Protein AF-A0AAD7NJY3-F1 (afdb_monomer_lite)

pLDDT: mean 73.63, std 14.45, range [40.66, 93.81]

Sequence (77 aa):
RFWRLRYPSWPKLNWGLLLGCGLARFTSSKGKIVPAMNRFFTIIVSISMYLIWNLRNTRINYSQIEPSSVLSPSKSN

Foldseek 3Di:
DPVCVVDVDDDDDDPCCLVCLLVDFDADPVRDTDVVVSVVSSVVSVVVVVVVVVVVVVVVVVVVVDDPPPPDDDDDD

Secondary structure (DSSP, 8-state):
-THHHH-S-PPPP-HHHHHTTTT---B-TTS-B-HHHHHHHHHHHHHHHHHHHHHHHHHHHHHHHSSSSS-------

Structure (mmCIF, N/CA/C/O backbone):
data_AF-A0AAD7NJY3-F1
#
_entry.id   AF-A0AAD7NJY3-F1
#
loop_
_atom_site.group_PDB
_atom_site.id
_atom_site.type_symbol
_atom_site.label_atom_id
_atom_site.label_alt_id
_atom_site.label_comp_id
_atom_site.label_asym_id
_atom_site.label_entity_id
_atom_site.label_seq_id
_atom_site.pdbx_PDB_ins_code
_atom_site.Cartn_x
_atom_site.Cartn_y
_atom_site.Cartn_z
_atom_site.occupancy
_atom_site.B_iso_or_equiv
_atom_site.auth_seq_id
_atom_site.auth_comp_id
_atom_site.auth_asym_id
_atom_site.auth_atom_id
_atom_site.pdbx_PDB_model_num
ATOM 1 N N . ARG A 1 1 ? 8.982 -8.993 14.560 1.00 53.19 1 ARG A N 1
ATOM 2 C CA . ARG A 1 1 ? 7.763 -9.593 15.176 1.00 53.19 1 ARG A CA 1
ATOM 3 C C . ARG A 1 1 ? 6.653 -8.564 15.488 1.00 53.19 1 ARG A C 1
ATOM 5 O O . ARG A 1 1 ? 5.497 -8.961 15.490 1.00 53.19 1 ARG A O 1
ATOM 12 N N . PHE A 1 2 ? 6.962 -7.271 15.673 1.00 54.09 2 PHE A N 1
ATOM 13 C CA . PHE A 1 2 ? 6.012 -6.213 16.078 1.00 54.09 2 PHE A CA 1
ATOM 14 C C . PHE A 1 2 ? 4.845 -5.916 15.115 1.00 54.09 2 PHE A C 1
ATOM 16 O O . PHE A 1 2 ? 3.719 -5.728 15.564 1.00 54.09 2 PHE A O 1
ATOM 23 N N . TRP A 1 3 ? 5.067 -5.941 13.798 1.00 54.66 3 TRP A N 1
ATOM 24 C CA . TRP A 1 3 ? 4.032 -5.603 12.805 1.00 54.66 3 TRP A CA 1
ATOM 25 C C . TRP A 1 3 ? 2.805 -6.527 12.830 1.00 54.66 3 TRP A C 1
ATOM 27 O O . TRP A 1 3 ? 1.685 -6.074 12.608 1.00 54.66 3 TRP A O 1
ATOM 37 N N . ARG A 1 4 ? 3.000 -7.801 13.191 1.00 53.84 4 ARG A N 1
ATOM 38 C CA . ARG A 1 4 ? 1.937 -8.817 13.273 1.00 53.84 4 ARG A CA 1
ATOM 39 C C . ARG A 1 4 ? 0.941 -8.560 14.410 1.00 53.84 4 ARG A C 1
ATOM 41 O O . ARG A 1 4 ? -0.200 -8.982 14.324 1.00 53.84 4 ARG A O 1
ATOM 48 N N . LEU A 1 5 ? 1.377 -7.874 15.470 1.00 59.09 5 LEU A N 1
ATOM 49 C CA . LEU A 1 5 ? 0.541 -7.529 16.626 1.00 59.09 5 LEU A CA 1
ATOM 50 C C . LEU A 1 5 ? -0.249 -6.230 16.405 1.00 59.09 5 LEU A C 1
ATOM 52 O O . LEU A 1 5 ? -1.264 -6.009 17.056 1.00 59.09 5 LEU A O 1
ATOM 56 N N . ARG A 1 6 ? 0.218 -5.359 15.499 1.00 58.88 6 ARG A N 1
ATOM 57 C CA . ARG A 1 6 ? -0.365 -4.028 15.261 1.00 58.88 6 ARG A CA 1
ATOM 58 C C . ARG A 1 6 ? -1.422 -4.019 14.147 1.00 58.88 6 ARG A C 1
ATOM 60 O O . ARG A 1 6 ? -2.307 -3.168 14.173 1.00 58.88 6 ARG A O 1
ATOM 67 N N . TYR A 1 7 ? -1.347 -4.968 13.211 1.00 61.97 7 TYR A N 1
ATOM 68 C CA . TYR A 1 7 ? -2.254 -5.097 12.066 1.00 61.97 7 TYR A CA 1
ATOM 69 C C . TYR A 1 7 ? -2.754 -6.546 11.977 1.00 61.97 7 TYR A C 1
ATOM 71 O O . TYR A 1 7 ? -2.104 -7.373 11.337 1.00 61.97 7 TYR A O 1
ATOM 79 N N . PRO A 1 8 ? -3.868 -6.884 12.649 1.00 61.03 8 PRO A N 1
ATOM 80 C CA . PRO A 1 8 ? -4.332 -8.268 12.755 1.00 61.03 8 PRO A CA 1
ATOM 81 C C . PRO A 1 8 ? -4.787 -8.870 11.416 1.00 61.03 8 PRO A C 1
ATOM 83 O O . PRO A 1 8 ? -4.742 -10.086 11.255 1.00 61.03 8 PRO A O 1
ATOM 86 N N . SER A 1 9 ? -5.178 -8.051 10.436 1.00 67.50 9 SER A N 1
ATOM 87 C CA . SER A 1 9 ? -5.573 -8.524 9.108 1.00 67.50 9 SER A CA 1
ATOM 88 C C . SER A 1 9 ? -5.258 -7.488 8.029 1.00 67.50 9 SER A C 1
ATOM 90 O O . SER A 1 9 ? -5.888 -6.435 7.934 1.00 67.50 9 SER A O 1
ATOM 92 N N . TRP A 1 10 ? -4.268 -7.791 7.189 1.00 72.62 10 TRP A N 1
ATOM 93 C CA . TRP A 1 10 ? -4.119 -7.097 5.914 1.00 72.62 10 TRP A CA 1
ATOM 94 C C . TRP A 1 10 ? -5.173 -7.633 4.937 1.00 72.62 10 TRP A C 1
ATOM 96 O O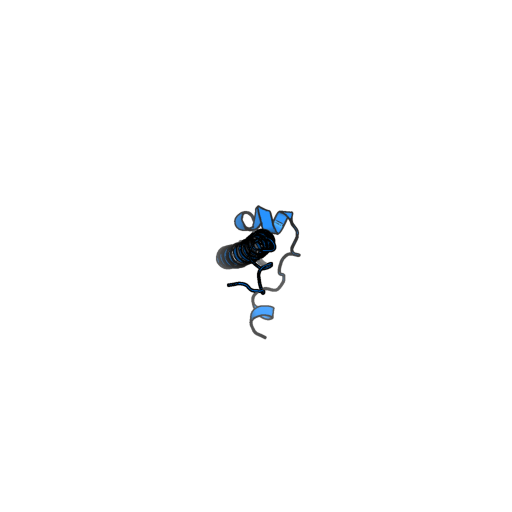 . TRP A 1 10 ? -5.404 -8.846 4.904 1.00 72.62 10 TRP A O 1
ATOM 106 N N . PRO A 1 11 ? -5.829 -6.771 4.145 1.00 75.06 11 PRO A N 1
ATOM 107 C CA . PRO A 1 11 ? -6.748 -7.209 3.113 1.00 75.06 11 PRO A CA 1
ATOM 108 C C . PRO A 1 11 ? -5.984 -8.048 2.093 1.00 75.06 11 PRO A C 1
ATOM 110 O O . PRO A 1 11 ? -4.833 -7.753 1.758 1.00 75.06 11 PRO A O 1
ATOM 113 N N . LYS A 1 12 ? -6.635 -9.096 1.584 1.00 80.19 12 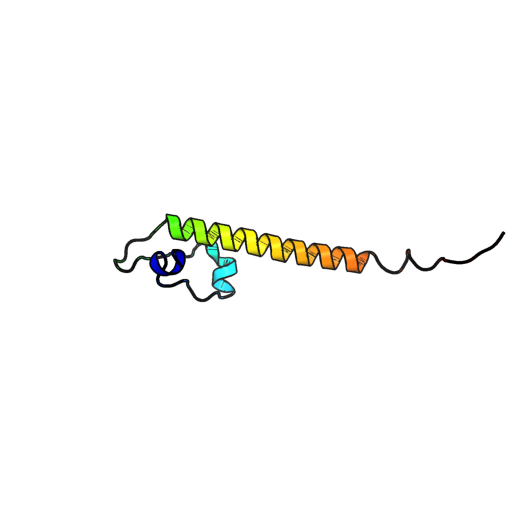LYS A N 1
ATOM 114 C CA . LYS A 1 12 ? -6.089 -9.843 0.452 1.00 80.19 12 LYS A CA 1
ATOM 115 C C . LYS A 1 12 ? -5.930 -8.887 -0.726 1.00 80.19 12 LYS A C 1
ATOM 117 O O . LYS A 1 12 ? -6.861 -8.167 -1.088 1.00 80.19 12 LYS A O 1
ATOM 122 N N . LEU A 1 13 ? -4.725 -8.874 -1.280 1.00 81.12 13 LEU A N 1
ATOM 123 C CA . LEU A 1 13 ? -4.365 -8.013 -2.389 1.00 81.12 13 LEU A CA 1
ATOM 124 C C . LEU A 1 13 ? -5.123 -8.475 -3.639 1.00 81.12 13 LEU A C 1
ATOM 126 O O . LEU A 1 13 ? -4.975 -9.615 -4.065 1.00 81.12 13 LEU A O 1
ATOM 130 N N . ASN A 1 14 ? -5.938 -7.594 -4.209 1.00 85.50 14 ASN A N 1
ATOM 131 C CA . ASN A 1 14 ? -6.692 -7.837 -5.437 1.00 85.50 14 ASN A CA 1
ATOM 132 C C . ASN A 1 14 ? -6.439 -6.683 -6.408 1.00 85.50 14 ASN A C 1
ATOM 134 O O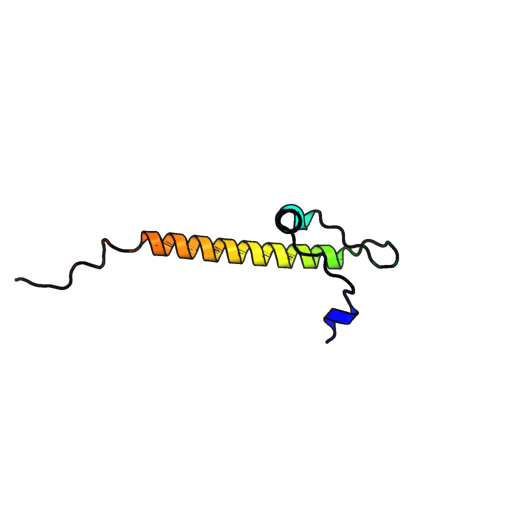 . ASN A 1 14 ? -6.154 -5.568 -5.971 1.00 85.50 14 ASN A O 1
ATOM 138 N N . TRP A 1 15 ? -6.612 -6.904 -7.712 1.00 82.88 15 TRP A N 1
ATOM 139 C CA . TRP A 1 15 ? -6.435 -5.850 -8.720 1.00 82.88 15 TRP A CA 1
ATOM 140 C C . TRP A 1 15 ? -7.305 -4.618 -8.454 1.00 82.88 15 TRP A C 1
ATOM 142 O O . TRP A 1 15 ? -6.810 -3.494 -8.504 1.00 82.88 15 TRP A O 1
ATOM 152 N N . GLY A 1 16 ? -8.565 -4.825 -8.061 1.00 84.38 16 GLY A N 1
ATOM 153 C CA . GLY A 1 16 ? -9.449 -3.730 -7.654 1.00 84.38 16 GLY A CA 1
ATOM 154 C C . GLY A 1 16 ? -8.952 -2.977 -6.415 1.00 84.38 16 GLY A C 1
ATOM 155 O O . GLY A 1 16 ? -9.130 -1.769 -6.319 1.00 84.38 16 GLY A O 1
ATOM 156 N N . LEU A 1 17 ? -8.265 -3.661 -5.494 1.00 84.44 17 LEU A N 1
ATOM 157 C CA . LEU A 1 17 ? -7.673 -3.033 -4.312 1.00 84.44 17 LEU A CA 1
ATOM 158 C C . LEU A 1 17 ? -6.381 -2.273 -4.644 1.00 84.44 17 LEU A C 1
ATOM 160 O O . LEU A 1 17 ? -6.117 -1.257 -4.013 1.00 84.44 17 LEU A O 1
ATOM 164 N N . LEU A 1 18 ? -5.592 -2.731 -5.624 1.00 84.94 18 LEU A N 1
ATOM 165 C CA . LEU A 1 18 ? -4.437 -1.977 -6.126 1.00 84.94 18 LEU A CA 1
ATOM 166 C C . LEU A 1 18 ? -4.886 -0.666 -6.769 1.00 84.94 18 LEU A C 1
ATOM 168 O O . LEU A 1 18 ? -4.419 0.404 -6.385 1.00 84.94 18 LEU A O 1
ATOM 172 N N . LEU A 1 19 ? -5.819 -0.760 -7.719 1.00 84.31 19 LEU A N 1
ATOM 173 C CA . LEU A 1 19 ? -6.329 0.390 -8.468 1.00 84.31 19 LEU A CA 1
ATOM 174 C C . LEU A 1 19 ? -7.137 1.341 -7.573 1.00 84.31 19 LEU A C 1
ATOM 176 O O . LEU A 1 19 ? -7.081 2.553 -7.741 1.00 84.31 19 LEU A O 1
ATOM 180 N N . GLY A 1 20 ? -7.850 0.792 -6.587 1.00 82.94 20 GLY A N 1
ATOM 181 C CA . GLY A 1 20 ? -8.660 1.528 -5.619 1.00 82.94 20 GLY A CA 1
ATOM 182 C C . GLY A 1 20 ? -7.998 1.726 -4.254 1.00 82.94 20 GLY A C 1
ATOM 183 O O . GLY A 1 20 ? -8.713 1.903 -3.268 1.00 82.94 20 GLY A O 1
ATOM 184 N N . CYS A 1 21 ? -6.666 1.680 -4.141 1.00 83.31 21 CYS A N 1
ATOM 185 C CA . CYS A 1 21 ? -5.984 1.690 -2.837 1.00 83.31 21 CYS A CA 1
ATOM 186 C C . CYS A 1 21 ? -6.227 2.959 -1.997 1.00 83.31 21 CYS A C 1
ATOM 188 O O . CYS A 1 21 ? -6.127 2.905 -0.771 1.00 83.31 21 CYS A O 1
ATOM 190 N N . GLY A 1 22 ? -6.589 4.083 -2.626 1.00 79.50 22 GLY A N 1
ATOM 191 C CA . GLY A 1 22 ? -7.010 5.311 -1.937 1.00 79.50 22 GLY A CA 1
ATOM 192 C C . GLY A 1 22 ? -8.441 5.263 -1.378 1.00 79.50 22 GLY A C 1
ATOM 193 O O . GLY A 1 22 ? -8.778 6.036 -0.486 1.00 79.50 22 GLY A O 1
ATOM 194 N N . LEU A 1 23 ? -9.271 4.337 -1.868 1.00 80.94 23 LEU A N 1
ATOM 195 C CA . LEU A 1 23 ? -10.649 4.104 -1.418 1.00 80.94 23 LEU A CA 1
ATOM 196 C C . LEU A 1 23 ? -10.761 2.989 -0.370 1.00 80.94 23 LEU A C 1
ATOM 198 O O . LE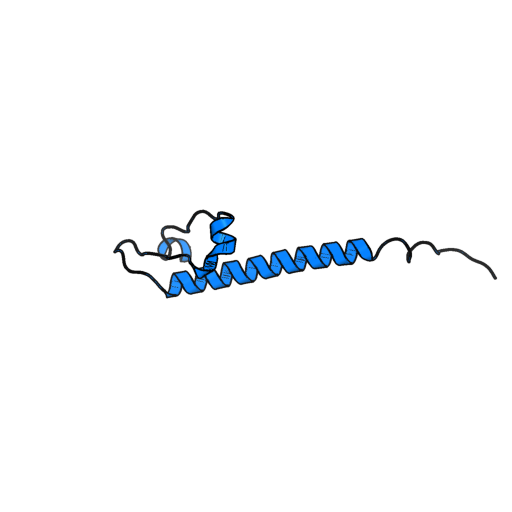U A 1 23 ? -11.838 2.783 0.200 1.00 80.94 23 LEU A O 1
ATOM 202 N N . ALA A 1 24 ? -9.668 2.263 -0.120 1.00 76.19 24 ALA A N 1
ATOM 203 C CA . ALA A 1 24 ? -9.619 1.253 0.921 1.00 76.19 24 ALA A CA 1
ATOM 204 C C . ALA A 1 24 ? -10.007 1.885 2.268 1.00 76.19 24 ALA A C 1
ATOM 206 O O . ALA A 1 24 ? -9.657 3.022 2.575 1.00 76.19 24 ALA A O 1
ATOM 207 N N . ARG A 1 25 ? -10.789 1.171 3.080 1.00 73.12 25 ARG A N 1
ATOM 208 C CA . ARG A 1 25 ? -11.171 1.621 4.422 1.00 73.12 25 ARG A CA 1
ATOM 209 C C . ARG A 1 25 ? -10.809 0.536 5.414 1.00 73.12 25 ARG A C 1
ATOM 211 O O . ARG A 1 25 ? -11.454 -0.503 5.483 1.00 73.12 25 ARG A O 1
ATOM 218 N N . PHE A 1 26 ? -9.754 0.793 6.177 1.00 74.19 26 PHE A N 1
ATOM 219 C CA . PHE A 1 26 ? -9.306 -0.098 7.237 1.00 74.19 26 PHE A CA 1
ATOM 220 C C . PHE A 1 26 ? -10.071 0.214 8.517 1.00 74.19 26 PHE A C 1
ATOM 222 O O . PHE A 1 26 ? -9.889 1.269 9.135 1.00 74.19 26 PHE A O 1
ATOM 229 N N . THR A 1 27 ? -10.933 -0.714 8.910 1.00 72.50 27 THR A N 1
ATOM 230 C CA . THR A 1 27 ? -11.679 -0.658 10.164 1.00 72.50 27 THR A CA 1
ATOM 231 C C . THR A 1 27 ? -10.980 -1.516 11.211 1.00 72.50 27 THR A C 1
ATOM 233 O O . THR A 1 27 ? -10.606 -2.656 10.949 1.00 72.50 27 THR A O 1
ATOM 236 N N . SER A 1 28 ? -10.800 -0.975 12.412 1.00 70.06 28 SER A N 1
ATOM 237 C CA . SER A 1 28 ? -10.336 -1.741 13.569 1.00 70.06 28 SER A CA 1
ATOM 238 C C . SER A 1 28 ? -11.415 -2.723 14.042 1.00 70.06 28 SER A C 1
ATOM 240 O O . SER A 1 28 ? -12.594 -2.541 13.749 1.00 70.06 28 SER A O 1
ATOM 242 N N . SER A 1 29 ? -11.033 -3.708 14.862 1.00 65.62 29 SER A N 1
ATOM 243 C CA . SER A 1 29 ? -11.936 -4.689 15.495 1.00 65.62 29 SER A CA 1
ATOM 244 C C . SER A 1 29 ? -13.083 -4.055 16.301 1.00 65.62 29 SER A C 1
ATOM 246 O O . SER A 1 29 ? -14.082 -4.716 16.553 1.00 65.62 29 SER A O 1
ATOM 248 N N . LYS A 1 30 ? -12.970 -2.772 16.673 1.00 69.12 30 LYS A N 1
ATOM 249 C CA . LYS A 1 30 ? -14.021 -1.982 17.340 1.00 69.12 30 LYS A CA 1
ATOM 250 C C . LYS A 1 30 ? -14.870 -1.129 16.378 1.00 69.12 30 LYS A C 1
ATOM 252 O O . LYS A 1 30 ? -15.490 -0.166 16.811 1.00 69.12 30 LYS A O 1
ATOM 257 N N . GLY A 1 31 ? -14.806 -1.374 15.067 1.00 65.06 31 GLY A N 1
ATOM 258 C CA . GLY A 1 31 ? -15.534 -0.613 14.040 1.00 65.06 31 GLY A CA 1
ATOM 259 C C . GLY A 1 31 ? -14.987 0.792 13.744 1.00 65.06 31 GLY A C 1
ATOM 260 O O . GLY A 1 31 ? -15.442 1.444 12.809 1.00 65.06 31 GLY A O 1
ATOM 261 N N . LYS A 1 32 ? -13.981 1.278 14.487 1.00 70.38 32 LYS A N 1
ATOM 262 C CA . LYS A 1 32 ? -13.352 2.580 14.213 1.00 70.38 32 LYS A CA 1
ATOM 263 C C . LYS A 1 32 ? -12.465 2.523 12.972 1.00 70.38 32 LYS A C 1
ATOM 265 O O . LYS A 1 32 ? -11.562 1.690 12.893 1.00 70.38 32 LYS A O 1
ATOM 270 N N . ILE A 1 33 ? -12.676 3.460 12.049 1.00 72.06 33 ILE A N 1
ATOM 271 C CA . ILE A 1 33 ? -11.762 3.719 10.932 1.00 72.06 33 ILE A CA 1
ATOM 272 C C . ILE A 1 33 ? -10.419 4.157 11.513 1.00 72.06 33 ILE A C 1
ATOM 274 O O . ILE A 1 33 ? -10.368 5.068 12.341 1.00 72.06 33 ILE A O 1
ATOM 278 N N . VAL A 1 34 ? -9.333 3.514 11.086 1.00 77.00 34 VAL A N 1
ATOM 279 C CA . VAL A 1 34 ? -7.980 3.896 11.503 1.00 77.00 34 VAL A CA 1
ATOM 280 C C . VAL A 1 34 ? -7.299 4.615 10.339 1.00 77.00 34 VAL A C 1
ATOM 282 O O . VAL A 1 34 ? -6.676 3.965 9.494 1.00 77.00 34 VAL A O 1
ATOM 285 N N . PRO A 1 35 ? -7.398 5.956 10.260 1.00 77.44 35 PRO A N 1
ATOM 286 C CA . PRO A 1 35 ? -6.914 6.714 9.106 1.00 77.44 35 PRO A CA 1
ATOM 287 C C . PRO A 1 35 ? -5.404 6.560 8.893 1.00 77.44 35 PRO A C 1
ATOM 289 O O . PRO A 1 35 ? -4.942 6.571 7.756 1.00 77.44 35 PRO A O 1
ATOM 292 N N . ALA A 1 36 ? -4.638 6.349 9.967 1.00 79.25 36 ALA A N 1
ATOM 293 C CA . ALA A 1 36 ? -3.203 6.095 9.890 1.00 79.25 36 ALA A CA 1
ATOM 294 C C . ALA A 1 36 ? -2.870 4.813 9.108 1.00 79.25 36 ALA A C 1
ATOM 296 O O . ALA A 1 36 ? -1.949 4.819 8.294 1.00 79.25 36 ALA A O 1
ATOM 297 N N . MET A 1 37 ? -3.643 3.736 9.297 1.00 77.88 37 MET A N 1
ATOM 298 C CA . MET A 1 37 ? -3.413 2.484 8.565 1.00 77.88 37 MET A CA 1
ATOM 299 C C . MET A 1 37 ? -3.769 2.643 7.094 1.00 77.88 37 MET A C 1
ATOM 301 O O . MET A 1 37 ? -3.056 2.130 6.238 1.00 77.88 37 MET A O 1
ATOM 305 N N . ASN A 1 38 ? -4.837 3.393 6.811 1.00 81.94 38 ASN A N 1
ATOM 306 C CA . ASN A 1 38 ? -5.251 3.641 5.442 1.00 81.94 38 ASN A CA 1
ATOM 307 C C . ASN A 1 38 ? -4.186 4.420 4.668 1.00 81.94 38 ASN A C 1
ATOM 309 O O . ASN A 1 38 ? -3.733 3.974 3.622 1.00 81.94 38 ASN A O 1
ATOM 313 N N . ARG A 1 39 ? -3.702 5.528 5.244 1.00 83.25 39 ARG A N 1
ATOM 314 C CA . ARG A 1 39 ? -2.619 6.328 4.655 1.00 83.25 39 ARG A CA 1
ATOM 315 C C . ARG A 1 39 ? -1.370 5.490 4.410 1.00 83.25 39 ARG A C 1
ATOM 317 O O . ARG A 1 39 ? -0.791 5.561 3.334 1.00 83.25 39 ARG A O 1
ATOM 324 N N . PHE A 1 40 ? -0.977 4.678 5.389 1.00 87.00 40 PHE A N 1
ATOM 325 C CA . PHE A 1 40 ? 0.194 3.819 5.261 1.00 87.00 40 PHE A CA 1
ATOM 326 C C . PHE A 1 40 ? 0.034 2.782 4.138 1.00 87.00 40 PHE A C 1
ATOM 328 O O . PHE A 1 40 ? 0.939 2.626 3.321 1.00 87.00 40 PHE A O 1
ATOM 335 N N . PHE A 1 41 ? -1.129 2.130 4.041 1.00 84.94 41 PHE A N 1
ATOM 336 C CA . PHE A 1 41 ? -1.424 1.206 2.946 1.00 84.94 41 PHE A CA 1
ATOM 337 C C . PHE A 1 41 ? -1.398 1.900 1.582 1.00 84.94 41 PHE A C 1
ATOM 339 O O . PHE A 1 41 ? -0.732 1.414 0.672 1.00 84.94 41 PHE A O 1
ATOM 346 N N . THR A 1 42 ? -2.057 3.054 1.448 1.00 87.31 42 THR A N 1
ATOM 347 C CA . THR A 1 42 ? -2.058 3.827 0.200 1.00 87.31 42 THR A CA 1
ATOM 348 C C . THR A 1 42 ? -0.639 4.218 -0.211 1.00 87.31 42 THR A C 1
ATOM 350 O O . THR A 1 42 ? -0.285 4.054 -1.371 1.00 87.31 42 THR A O 1
ATOM 353 N N . ILE A 1 43 ? 0.207 4.673 0.720 1.00 89.62 43 ILE A N 1
ATOM 354 C CA . ILE A 1 43 ? 1.603 5.031 0.418 1.00 89.62 43 ILE A CA 1
ATOM 355 C C . ILE A 1 43 ? 2.378 3.815 -0.102 1.00 89.62 43 ILE A C 1
ATOM 357 O O . ILE A 1 43 ? 3.015 3.902 -1.151 1.00 89.62 43 ILE A O 1
ATOM 361 N N . ILE A 1 44 ? 2.303 2.675 0.591 1.00 90.12 44 ILE A N 1
ATOM 362 C CA . ILE A 1 44 ? 3.020 1.457 0.185 1.00 90.12 44 ILE A CA 1
ATOM 363 C C . ILE A 1 44 ? 2.566 0.984 -1.193 1.00 90.12 44 ILE A C 1
ATOM 365 O O . ILE A 1 44 ? 3.407 0.676 -2.039 1.00 90.12 44 ILE A O 1
ATOM 36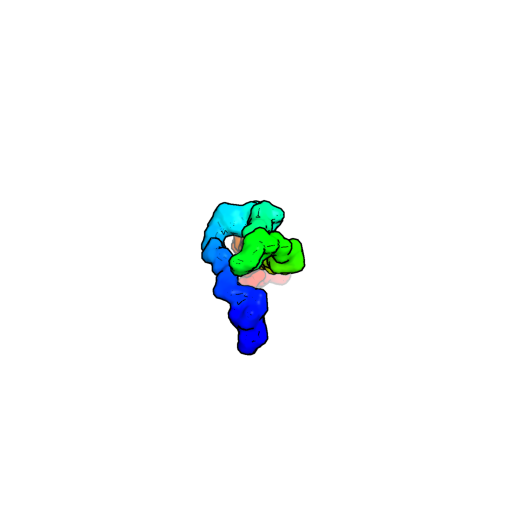9 N N . VAL A 1 45 ? 1.253 0.917 -1.425 1.00 89.50 45 VAL A N 1
ATOM 370 C CA . VAL A 1 45 ? 0.711 0.446 -2.703 1.00 89.50 45 VAL A CA 1
ATOM 371 C C . VAL A 1 45 ? 1.095 1.399 -3.830 1.00 89.50 45 VAL A C 1
ATOM 373 O O . VAL A 1 45 ? 1.569 0.933 -4.863 1.00 89.50 45 VAL A O 1
ATOM 376 N N . SER A 1 46 ? 0.997 2.713 -3.618 1.00 89.75 46 SER A N 1
ATOM 377 C CA . SER A 1 46 ? 1.396 3.716 -4.611 1.00 89.75 46 SER A CA 1
ATOM 378 C C . SER A 1 46 ? 2.881 3.629 -4.965 1.00 89.75 46 SER A C 1
ATOM 380 O O . SER A 1 46 ? 3.222 3.589 -6.145 1.00 89.75 46 SER A O 1
ATOM 382 N N . ILE A 1 47 ? 3.771 3.532 -3.968 1.00 92.94 47 ILE A N 1
ATOM 383 C CA . ILE A 1 47 ? 5.218 3.390 -4.204 1.00 92.94 47 ILE A CA 1
ATOM 384 C C . ILE A 1 47 ? 5.516 2.083 -4.946 1.00 92.94 47 ILE A C 1
ATOM 386 O O . ILE A 1 47 ? 6.295 2.071 -5.897 1.00 92.94 47 ILE A O 1
ATOM 390 N N . SER A 1 48 ? 4.869 0.986 -4.551 1.00 92.56 48 SER A N 1
ATOM 391 C CA . SER A 1 48 ? 5.057 -0.319 -5.193 1.00 92.56 48 SER A CA 1
ATOM 392 C C . SER A 1 48 ? 4.600 -0.297 -6.650 1.00 92.56 48 SER A C 1
ATOM 394 O O . SER A 1 48 ? 5.295 -0.799 -7.529 1.00 92.56 48 SER A O 1
ATOM 396 N N . MET A 1 49 ? 3.450 0.318 -6.924 1.00 91.19 49 MET A N 1
ATOM 397 C CA . MET A 1 49 ? 2.899 0.414 -8.272 1.00 91.19 49 MET A CA 1
ATOM 398 C C . MET A 1 49 ? 3.744 1.323 -9.165 1.00 91.19 49 MET A C 1
ATOM 400 O O . MET A 1 49 ? 4.000 0.973 -10.316 1.00 91.19 49 MET A O 1
ATOM 404 N N . TYR A 1 50 ? 4.251 2.430 -8.617 1.00 92.38 50 TYR A N 1
ATOM 405 C CA . TYR A 1 50 ? 5.227 3.279 -9.294 1.00 92.38 50 TYR A CA 1
ATOM 406 C C . TYR A 1 50 ? 6.517 2.516 -9.623 1.00 92.38 50 TYR A C 1
ATOM 408 O O . TYR A 1 50 ? 7.008 2.603 -10.746 1.00 92.38 50 TYR A O 1
ATOM 416 N N . LEU A 1 51 ? 7.042 1.710 -8.695 1.00 93.81 51 LEU A N 1
ATOM 417 C CA . LEU A 1 51 ? 8.243 0.905 -8.930 1.00 93.81 51 LEU A CA 1
ATOM 418 C C . LEU A 1 51 ? 8.024 -0.153 -10.022 1.00 93.81 51 LEU A C 1
ATOM 420 O O . LEU A 1 51 ? 8.863 -0.303 -10.907 1.00 93.81 51 LEU A O 1
ATOM 424 N N . ILE A 1 52 ? 6.888 -0.857 -9.993 1.00 91.31 52 ILE A N 1
ATOM 425 C CA . ILE A 1 52 ? 6.513 -1.839 -11.024 1.00 91.31 52 ILE A CA 1
ATOM 426 C C . ILE A 1 52 ? 6.388 -1.157 -12.387 1.00 91.31 52 ILE A C 1
ATOM 428 O O . ILE A 1 52 ? 6.897 -1.665 -13.388 1.00 91.31 52 ILE A O 1
ATOM 432 N N . TRP A 1 53 ? 5.730 0.003 -12.427 1.00 91.25 53 TRP A N 1
ATOM 433 C CA . TRP A 1 53 ? 5.627 0.817 -13.630 1.00 91.25 53 TRP A CA 1
ATOM 434 C C . TRP A 1 53 ? 7.014 1.199 -14.144 1.00 91.25 53 TRP A C 1
ATOM 436 O O . TRP A 1 53 ? 7.309 0.977 -15.316 1.00 91.25 53 TRP A O 1
ATOM 446 N N . ASN A 1 54 ? 7.891 1.699 -13.277 1.00 93.81 54 ASN A N 1
ATOM 447 C CA . ASN A 1 54 ? 9.241 2.089 -13.659 1.00 93.81 54 ASN A CA 1
ATOM 448 C C . ASN A 1 54 ? 10.031 0.901 -14.232 1.00 93.81 54 ASN A C 1
ATOM 450 O O . ASN A 1 54 ? 10.551 0.990 -15.336 1.00 93.81 54 ASN A O 1
ATOM 454 N N . LEU A 1 55 ? 10.017 -0.255 -13.559 1.00 91.56 55 LEU A N 1
ATOM 455 C CA . LEU A 1 55 ? 10.651 -1.486 -14.050 1.00 91.56 55 LEU A CA 1
ATOM 456 C C . LEU A 1 55 ? 10.119 -1.914 -15.426 1.00 91.56 55 LEU A C 1
ATOM 458 O O . LEU A 1 55 ? 10.894 -2.333 -16.287 1.00 91.56 55 LEU A O 1
ATOM 462 N N . ARG A 1 56 ? 8.807 -1.785 -15.658 1.00 89.62 56 ARG A N 1
ATOM 463 C CA . ARG A 1 56 ? 8.192 -2.084 -16.956 1.00 89.62 56 ARG A CA 1
ATOM 464 C C . ARG A 1 56 ? 8.687 -1.131 -18.043 1.00 89.62 56 ARG A C 1
ATOM 466 O O . ARG A 1 56 ? 9.042 -1.603 -19.117 1.00 89.62 56 ARG A O 1
ATOM 473 N N . ASN A 1 57 ? 8.737 0.171 -17.768 1.00 88.75 57 ASN A N 1
ATOM 474 C CA . ASN A 1 57 ? 9.220 1.165 -18.730 1.00 88.75 57 ASN A CA 1
ATOM 475 C C . ASN A 1 57 ? 10.708 0.991 -19.017 1.00 88.75 57 ASN A C 1
ATOM 477 O O . ASN A 1 57 ? 11.101 0.983 -20.174 1.00 88.75 57 ASN A O 1
ATOM 481 N N . THR A 1 58 ? 11.519 0.747 -17.991 1.00 87.62 58 THR A N 1
ATOM 482 C CA . THR A 1 58 ? 12.940 0.436 -18.140 1.00 87.62 58 THR A CA 1
ATOM 483 C C . THR A 1 58 ? 13.148 -0.784 -19.039 1.00 87.62 58 THR A C 1
ATOM 485 O O . THR A 1 58 ? 13.921 -0.715 -19.989 1.00 87.62 58 THR A O 1
ATOM 488 N N . ARG A 1 59 ? 12.400 -1.877 -18.824 1.00 82.12 59 ARG A N 1
ATOM 489 C CA . ARG A 1 59 ? 12.443 -3.058 -19.704 1.00 82.12 59 ARG A CA 1
ATOM 490 C C . ARG A 1 59 ? 12.050 -2.730 -21.147 1.00 82.12 59 ARG A C 1
ATOM 492 O O . ARG A 1 59 ? 12.704 -3.210 -22.067 1.00 82.12 59 ARG A O 1
ATOM 499 N N . ILE A 1 60 ? 10.985 -1.951 -21.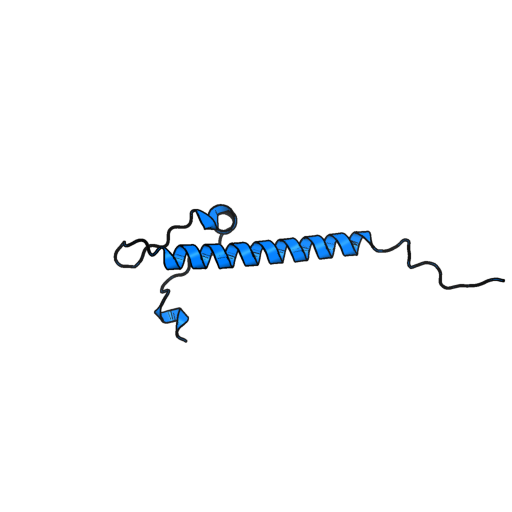345 1.00 78.00 60 ILE A N 1
ATOM 500 C CA . ILE A 1 60 ? 10.528 -1.552 -22.683 1.00 78.00 60 ILE A CA 1
ATOM 501 C C . ILE A 1 60 ? 11.605 -0.710 -23.373 1.00 78.00 60 ILE A C 1
ATOM 503 O O . ILE A 1 60 ? 11.961 -1.007 -24.509 1.00 78.00 60 ILE A O 1
ATOM 507 N N . ASN A 1 61 ? 12.192 0.259 -22.673 1.00 73.12 61 ASN A N 1
ATOM 508 C CA . ASN A 1 61 ? 13.262 1.099 -23.202 1.00 73.12 61 ASN A CA 1
ATOM 509 C C . ASN A 1 61 ? 14.475 0.260 -23.626 1.00 73.12 61 ASN A C 1
ATOM 511 O O . ASN A 1 61 ? 14.932 0.399 -24.752 1.00 73.12 61 ASN A O 1
ATOM 515 N N . TYR A 1 62 ? 14.940 -0.683 -22.798 1.00 67.75 62 TYR A N 1
ATOM 516 C CA . TYR A 1 62 ? 16.028 -1.590 -23.190 1.00 67.75 62 TYR A CA 1
ATOM 517 C C . TYR A 1 62 ? 15.672 -2.474 -24.394 1.00 67.75 62 TYR A C 1
ATOM 519 O O . TYR A 1 62 ? 16.529 -2.719 -25.234 1.00 67.75 62 TYR A O 1
ATOM 527 N N . SER A 1 63 ? 14.415 -2.912 -24.528 1.00 61.38 63 SER A N 1
ATOM 528 C CA . SER A 1 63 ? 13.978 -3.681 -25.705 1.00 61.38 63 SER A CA 1
ATOM 529 C C . SER A 1 63 ? 13.893 -2.861 -26.997 1.00 61.38 63 SER A C 1
ATOM 531 O O . SER A 1 63 ? 13.827 -3.440 -28.073 1.00 61.38 63 SER A O 1
ATOM 533 N N . GLN A 1 64 ? 13.875 -1.527 -26.906 1.00 58.16 64 GLN A N 1
ATOM 534 C CA . GLN A 1 64 ? 13.973 -0.633 -28.065 1.00 58.16 64 GLN A CA 1
ATOM 535 C C . GLN A 1 64 ? 15.429 -0.288 -28.412 1.00 58.16 64 GLN A C 1
ATOM 537 O O . GLN A 1 64 ? 15.675 0.265 -29.478 1.00 58.16 64 GLN A O 1
ATOM 542 N N . ILE A 1 65 ? 16.384 -0.585 -27.522 1.00 60.97 65 ILE A N 1
ATOM 543 C CA . ILE A 1 65 ? 17.783 -0.154 -27.650 1.00 60.97 65 ILE A CA 1
ATOM 544 C C . ILE A 1 65 ? 18.659 -1.186 -28.395 1.00 60.97 65 ILE A C 1
ATOM 546 O O . ILE A 1 65 ? 19.746 -0.829 -28.826 1.00 60.97 65 ILE A O 1
ATOM 550 N N . GLU A 1 66 ? 18.202 -2.416 -28.676 1.00 57.38 66 GLU A N 1
ATOM 551 C CA . GLU A 1 66 ? 18.992 -3.419 -29.427 1.00 57.38 66 GLU A CA 1
ATOM 552 C C . GLU A 1 66 ? 18.104 -4.247 -30.393 1.00 57.38 66 GLU A C 1
ATOM 554 O O . GLU A 1 66 ? 17.066 -4.729 -29.933 1.00 57.38 66 GLU A O 1
ATOM 559 N N . PRO A 1 67 ? 18.461 -4.470 -31.691 1.00 50.41 67 PRO A N 1
ATOM 560 C CA . PRO A 1 67 ? 19.810 -4.461 -32.265 1.00 50.41 67 PRO A CA 1
ATOM 561 C C . PRO A 1 67 ? 19.906 -3.710 -33.619 1.00 50.41 67 PRO A C 1
ATOM 563 O O . PRO A 1 67 ? 19.750 -4.302 -34.687 1.00 50.41 67 PRO A O 1
ATOM 566 N N . SER A 1 68 ? 20.232 -2.419 -33.619 1.00 56.16 68 SER A N 1
ATOM 567 C CA . SER A 1 68 ? 20.816 -1.781 -34.820 1.00 56.16 68 SER A CA 1
ATOM 568 C C . SER A 1 68 ? 22.138 -1.064 -34.548 1.00 56.16 68 SER A C 1
ATOM 570 O O . SER A 1 68 ? 22.787 -0.618 -35.486 1.00 56.16 68 SER A O 1
ATOM 572 N N . SER A 1 69 ? 22.582 -1.002 -33.289 1.00 56.97 69 SER A N 1
ATOM 573 C CA . SER A 1 69 ? 23.851 -0.381 -32.883 1.00 56.97 69 SER A CA 1
ATOM 574 C C . SER A 1 69 ? 24.991 -1.364 -32.590 1.00 56.97 69 SER A C 1
ATOM 576 O O . SER A 1 69 ? 26.134 -0.928 -32.506 1.00 56.97 69 SER A O 1
ATOM 578 N N . VAL A 1 70 ? 24.732 -2.672 -32.465 1.00 55.78 70 VAL A N 1
ATOM 579 C CA . VAL A 1 70 ? 25.767 -3.669 -32.098 1.00 55.78 70 VAL A CA 1
ATOM 580 C C . VAL A 1 70 ? 26.333 -4.497 -33.250 1.00 55.78 70 VAL A C 1
ATOM 582 O O . VAL A 1 70 ? 27.321 -5.203 -33.050 1.00 55.78 70 VAL A O 1
ATOM 585 N N . LEU A 1 71 ? 25.802 -4.392 -34.473 1.00 53.84 71 LEU A N 1
ATOM 586 C CA . LEU A 1 71 ? 26.444 -5.018 -35.632 1.00 53.84 71 LEU A CA 1
ATOM 587 C C . LEU A 1 71 ? 27.371 -4.028 -36.342 1.00 53.84 71 LEU A C 1
ATOM 589 O O . LEU A 1 71 ? 27.046 -3.518 -37.408 1.00 53.84 71 LEU A O 1
ATOM 593 N N . SER A 1 72 ? 28.538 -3.774 -35.751 1.00 47.53 72 SER A N 1
ATOM 594 C CA . SER A 1 72 ? 29.771 -3.480 -36.498 1.00 47.53 72 SER A CA 1
ATOM 595 C C . SER A 1 72 ? 31.019 -3.667 -35.626 1.00 47.53 72 SER A C 1
ATOM 597 O O . SER A 1 72 ? 31.631 -2.692 -35.196 1.00 47.53 72 SER A O 1
ATOM 599 N N . PRO A 1 73 ? 31.488 -4.906 -35.410 1.00 63.94 73 PRO A N 1
ATOM 600 C CA . PRO A 1 73 ? 32.903 -5.157 -35.236 1.00 63.94 73 PRO A CA 1
ATOM 601 C C . PRO A 1 73 ? 33.426 -5.764 -36.540 1.00 63.94 73 PRO A C 1
ATOM 603 O O . PRO A 1 73 ? 33.275 -6.964 -36.729 1.00 63.94 73 PRO A O 1
ATOM 606 N N . SER A 1 74 ? 33.994 -4.963 -37.455 1.00 48.34 74 SER A N 1
ATOM 607 C CA . SER A 1 74 ? 35.068 -5.396 -38.382 1.00 48.34 74 SER A CA 1
ATOM 608 C C . SER A 1 74 ? 35.276 -4.462 -39.590 1.00 48.34 74 SER A C 1
ATOM 610 O O . SER A 1 74 ? 34.557 -4.555 -40.578 1.00 48.34 74 SER A O 1
ATOM 612 N N . LYS A 1 75 ? 36.415 -3.756 -39.529 1.00 48.16 75 LYS A N 1
ATOM 613 C CA . LYS A 1 75 ? 37.479 -3.619 -40.555 1.00 48.16 75 LYS A CA 1
ATOM 614 C C . LYS A 1 75 ? 37.317 -2.727 -41.799 1.00 48.16 75 LYS A C 1
ATOM 616 O O . LYS A 1 75 ? 36.308 -2.733 -42.492 1.00 48.16 75 LYS A O 1
ATOM 621 N N . SER A 1 76 ? 38.503 -2.208 -42.156 1.00 42.47 76 SER A N 1
ATOM 622 C CA . SER A 1 76 ? 38.989 -1.646 -43.434 1.00 42.47 76 SER A CA 1
ATOM 623 C C . SER A 1 76 ? 38.673 -0.159 -43.637 1.00 42.47 76 SER A C 1
ATOM 625 O O . SER A 1 76 ? 37.532 0.238 -43.445 1.00 42.47 76 SER A O 1
ATOM 627 N N . ASN A 1 77 ? 39.610 0.733 -43.972 1.00 40.66 77 ASN A N 1
ATOM 628 C CA . ASN A 1 77 ? 41.050 0.670 -44.279 1.00 40.66 77 ASN A CA 1
ATOM 629 C C . ASN A 1 77 ? 41.724 1.951 -43.771 1.00 40.66 77 ASN A C 1
ATOM 631 O O . ASN A 1 77 ? 41.012 2.977 -43.693 1.00 40.66 77 ASN A O 1
#

Radius of gyration: 22.35 Å; chains: 1; bounding box: 57×17×62 Å

Organism: NCBI:txid230809